Protein AF-A0A4Y2NKX2-F1 (afdb_monomer_lite)

Sequence (110 aa):
SDSVLQLIKNVSIKDVIYWVSESWDNVTQNCLIKTWKKLWPSLADSSKVEQAEENKSEILPLIKCIPGYEDAAEHTVTEWLSCDTDVNQLYTDEEVISLVQNKPQDDSDL

Organism: Araneus ventricosus (NCBI:txid182803)

Radius of gyration: 20.46 Å; chains: 1; bounding box: 46×36×48 Å

Foldseek 3Di:
DDDPVNVVVPDDPVNVVVVVVVVVVVDDPQNVQVVCCVLVVVRDPDPDDDDPPVCLVVVLVSQCVDPPRVVPDSVNSVVVVCVPVPPPPVDDPVRVVVVVVPDPDPPPPD

pLDDT: mean 77.74, std 13.65, range [41.75, 94.19]

Structure (mmCIF, N/CA/C/O backbone):
data_AF-A0A4Y2NKX2-F1
#
_entry.id   AF-A0A4Y2NKX2-F1
#
loop_
_atom_site.group_PDB
_atom_site.id
_atom_site.type_symbol
_atom_site.label_atom_id
_atom_site.label_alt_id
_atom_site.label_comp_id
_atom_site.label_asym_id
_atom_site.label_entity_id
_atom_site.label_seq_id
_atom_site.pdbx_PDB_ins_code
_atom_site.Cartn_x
_atom_site.Cartn_y
_atom_site.Cartn_z
_atom_site.occupancy
_atom_site.B_iso_or_equiv
_atom_site.auth_seq_id
_atom_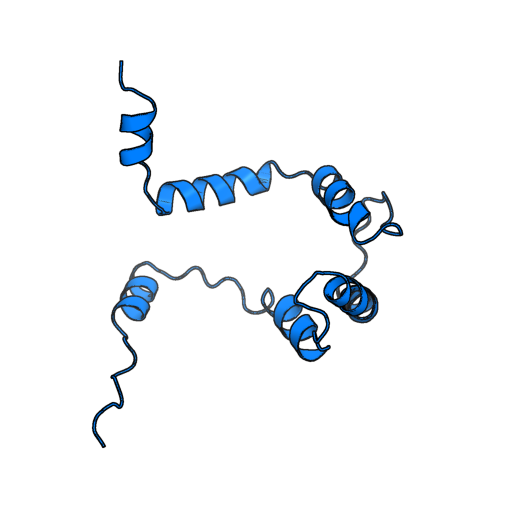site.auth_comp_id
_atom_site.auth_asym_id
_atom_site.auth_atom_id
_atom_site.pdbx_PDB_model_num
ATOM 1 N N . SER A 1 1 ? -25.747 18.790 -20.126 1.00 58.91 1 SER A N 1
ATOM 2 C CA . SER A 1 1 ? -24.377 18.428 -19.730 1.00 58.91 1 SER A CA 1
ATOM 3 C C . SER A 1 1 ? -24.453 17.931 -18.310 1.00 58.91 1 SER A C 1
ATOM 5 O O . SER A 1 1 ? -24.860 18.694 -17.440 1.00 58.91 1 SER A O 1
ATOM 7 N N . ASP A 1 2 ? -24.149 16.657 -18.087 1.00 65.56 2 ASP A N 1
ATOM 8 C CA . ASP A 1 2 ? -24.102 16.128 -16.728 1.00 65.56 2 ASP A CA 1
ATOM 9 C C . ASP A 1 2 ? -22.956 16.803 -15.978 1.00 65.56 2 ASP A C 1
ATOM 11 O O . ASP A 1 2 ? -21.833 16.916 -16.470 1.00 65.56 2 ASP A O 1
ATOM 15 N N . SER A 1 3 ? -23.273 17.347 -14.807 1.00 87.56 3 SER A N 1
ATOM 16 C CA . SER A 1 3 ? -22.281 17.970 -13.937 1.00 87.56 3 SER A CA 1
ATOM 17 C C . SER A 1 3 ? -21.376 16.889 -13.345 1.00 87.56 3 SER A C 1
ATOM 19 O O . SER A 1 3 ? -21.851 15.803 -13.010 1.00 87.56 3 SER A O 1
ATOM 21 N N . VAL A 1 4 ? -20.097 17.206 -13.120 1.00 82.19 4 VAL A N 1
ATOM 22 C CA . VAL A 1 4 ? -19.135 16.341 -12.402 1.00 82.19 4 VAL A CA 1
ATOM 23 C C . VAL A 1 4 ? -19.725 15.828 -11.081 1.00 82.19 4 VAL A C 1
ATOM 25 O O . VAL A 1 4 ? -19.512 14.681 -10.700 1.00 82.19 4 VAL A O 1
ATOM 28 N N . LEU A 1 5 ? -20.552 16.645 -10.418 1.00 84.19 5 LEU A N 1
ATOM 29 C CA . LEU A 1 5 ? -21.225 16.281 -9.172 1.00 84.19 5 LEU A CA 1
ATOM 30 C C . LEU A 1 5 ? -22.282 15.175 -9.345 1.00 84.19 5 LEU A C 1
ATOM 32 O O . LEU A 1 5 ? -22.514 14.405 -8.419 1.00 84.19 5 LEU A O 1
ATOM 36 N N . GLN A 1 6 ? -22.956 15.113 -10.496 1.00 84.31 6 GLN A N 1
ATOM 37 C CA . GLN A 1 6 ? -23.909 14.040 -10.793 1.00 84.31 6 GLN A CA 1
ATOM 38 C C . GLN A 1 6 ? -23.191 12.756 -11.201 1.00 84.31 6 GLN A C 1
ATOM 40 O O . GLN A 1 6 ? -23.622 11.680 -10.804 1.00 84.31 6 GLN A O 1
ATOM 45 N N . LEU A 1 7 ? -22.060 12.872 -11.901 1.00 82.75 7 LEU A N 1
ATOM 46 C CA . LEU A 1 7 ? -21.232 11.724 -12.257 1.00 82.75 7 LEU A CA 1
ATOM 47 C C . LEU A 1 7 ? -20.641 11.045 -11.012 1.00 82.75 7 LEU A C 1
ATOM 49 O O . LEU A 1 7 ? -20.765 9.836 -10.871 1.00 82.75 7 LEU A O 1
ATOM 53 N N . ILE A 1 8 ? -20.089 11.821 -10.069 1.00 85.25 8 ILE A N 1
ATOM 54 C CA . ILE A 1 8 ? -19.504 11.297 -8.819 1.00 85.25 8 ILE A CA 1
ATOM 55 C C . ILE A 1 8 ? -20.536 10.548 -7.968 1.00 85.25 8 ILE A C 1
ATOM 57 O O . ILE A 1 8 ? -20.197 9.558 -7.332 1.00 85.25 8 ILE A O 1
ATOM 61 N N . LYS A 1 9 ? -21.804 10.974 -7.972 1.00 88.62 9 LYS A N 1
ATOM 62 C CA . LYS A 1 9 ? -22.873 10.278 -7.235 1.00 88.62 9 LYS A CA 1
ATOM 63 C C . LYS A 1 9 ? -23.179 8.881 -7.776 1.00 88.62 9 LYS A C 1
ATOM 65 O O . LYS A 1 9 ? -23.740 8.077 -7.041 1.00 88.62 9 LYS A O 1
ATOM 70 N N . ASN A 1 10 ? -22.820 8.612 -9.028 1.00 90.25 10 ASN A N 1
ATOM 71 C CA . ASN A 1 10 ? -23.041 7.324 -9.676 1.00 90.25 10 ASN A CA 1
ATOM 72 C C . ASN A 1 10 ? -21.804 6.415 -9.610 1.00 90.25 10 ASN A C 1
ATOM 74 O O . ASN A 1 10 ? -21.884 5.273 -10.049 1.00 90.25 10 ASN A O 1
ATOM 78 N N . VAL A 1 11 ? -20.680 6.906 -9.075 1.00 92.38 11 VAL A N 1
ATOM 79 C CA . VAL A 1 11 ? -19.468 6.108 -8.867 1.00 92.38 11 VAL A CA 1
ATOM 80 C C . VAL A 1 11 ? -19.671 5.209 -7.654 1.00 92.38 11 VAL A C 1
ATOM 82 O O . VAL A 1 11 ? -19.947 5.682 -6.550 1.00 92.38 11 VAL A O 1
ATOM 85 N N . SER A 1 12 ? -19.518 3.906 -7.854 1.00 92.12 12 SER A N 1
ATOM 86 C CA . SER A 1 12 ? -19.577 2.915 -6.787 1.00 92.12 12 SER A CA 1
ATOM 87 C C . SER A 1 12 ? -18.194 2.641 -6.191 1.00 92.12 12 SER A C 1
ATOM 89 O O . SER A 1 12 ? -17.158 2.927 -6.792 1.00 92.12 12 SER A O 1
ATOM 91 N N . ILE A 1 13 ? -18.164 2.013 -5.012 1.00 88.62 13 ILE A N 1
ATOM 92 C CA . ILE A 1 13 ? -16.908 1.539 -4.411 1.00 88.62 13 ILE A CA 1
ATOM 93 C C . ILE A 1 13 ? -16.175 0.545 -5.325 1.00 88.62 13 ILE A C 1
ATOM 95 O O . ILE A 1 13 ? -14.949 0.556 -5.380 1.00 88.62 13 ILE A O 1
ATOM 99 N N . LYS A 1 14 ? -16.919 -0.264 -6.093 1.00 87.81 14 LYS A N 1
ATOM 100 C CA . LYS A 1 14 ? -16.363 -1.206 -7.070 1.00 87.81 14 LYS A CA 1
ATOM 101 C C . LYS A 1 14 ? -15.602 -0.472 -8.172 1.00 87.81 14 LYS A C 1
ATOM 103 O O . LYS A 1 14 ? -14.505 -0.895 -8.522 1.00 87.81 14 LYS A O 1
ATOM 108 N N . ASP A 1 15 ? -16.160 0.627 -8.675 1.00 92.19 15 ASP A N 1
ATOM 109 C CA . ASP A 1 15 ? -15.511 1.437 -9.709 1.00 92.19 15 ASP A CA 1
ATOM 110 C C . ASP A 1 15 ? -14.197 2.023 -9.185 1.00 92.19 15 ASP A C 1
ATOM 112 O O . ASP A 1 15 ? -13.171 1.937 -9.852 1.00 92.19 15 ASP A O 1
ATOM 116 N N . VAL A 1 16 ? -14.196 2.530 -7.947 1.00 92.56 16 VAL A N 1
ATOM 117 C CA . VAL A 1 16 ? -12.983 3.058 -7.304 1.00 92.56 16 VAL A CA 1
ATOM 118 C C . VAL A 1 16 ? -11.925 1.970 -7.119 1.00 92.56 16 VAL A C 1
ATOM 120 O O . VAL A 1 16 ? -10.766 2.201 -7.453 1.00 92.56 16 VAL A O 1
ATOM 123 N N . ILE A 1 17 ? -12.300 0.786 -6.622 1.00 88.56 17 ILE A N 1
ATOM 124 C CA . ILE A 1 17 ? -11.368 -0.340 -6.440 1.00 88.56 17 ILE A CA 1
ATOM 125 C C . ILE A 1 17 ? -10.753 -0.743 -7.784 1.00 88.56 17 ILE A C 1
ATOM 127 O O . ILE A 1 17 ? -9.536 -0.905 -7.875 1.00 88.56 17 ILE A O 1
ATOM 131 N N . TYR A 1 18 ? -11.571 -0.853 -8.835 1.00 87.81 18 TYR A N 1
ATOM 132 C CA . TYR A 1 18 ? -11.086 -1.211 -10.164 1.00 87.81 18 TYR A CA 1
ATOM 133 C C . TYR A 1 18 ? -10.147 -0.143 -10.731 1.00 87.81 18 TYR A C 1
ATOM 135 O O . TYR A 1 18 ? -9.080 -0.480 -11.228 1.00 87.81 18 TYR A O 1
ATOM 143 N N . TRP A 1 19 ? -10.481 1.143 -10.598 1.00 93.25 19 TRP A N 1
ATOM 144 C CA . TRP A 1 19 ? -9.601 2.227 -11.041 1.00 93.25 19 TRP A CA 1
ATOM 145 C C . TRP A 1 19 ? -8.284 2.272 -10.279 1.00 93.25 19 TRP A C 1
ATOM 147 O O . TRP A 1 19 ? -7.251 2.545 -10.882 1.00 93.25 19 TRP A O 1
ATOM 157 N N . VAL A 1 20 ? -8.290 2.011 -8.970 1.00 91.69 20 VAL A N 1
ATOM 158 C CA . VAL A 1 20 ? -7.054 1.920 -8.179 1.00 91.69 20 VAL A CA 1
ATOM 159 C C . VAL A 1 20 ? -6.204 0.748 -8.664 1.00 91.69 20 VAL A C 1
ATOM 161 O O . VAL A 1 20 ? -5.006 0.924 -8.877 1.00 91.69 20 VAL A O 1
ATOM 164 N N . SER A 1 21 ? -6.826 -0.410 -8.904 1.00 86.81 21 SER A N 1
ATOM 165 C CA . SER A 1 21 ? -6.152 -1.584 -9.463 1.00 86.81 21 SER A CA 1
ATOM 166 C C . SER A 1 21 ? -5.562 -1.298 -10.845 1.00 86.81 21 SER A C 1
ATOM 168 O O . SER A 1 21 ? -4.398 -1.582 -11.080 1.00 86.81 21 SER A O 1
ATOM 170 N N . GLU A 1 22 ? -6.327 -0.695 -11.752 1.00 90.00 22 GLU A N 1
ATOM 171 C CA . GLU A 1 22 ? -5.870 -0.329 -13.101 1.00 90.00 22 GLU A CA 1
ATOM 172 C C . GLU A 1 22 ? -4.783 0.757 -13.062 1.00 90.00 22 GLU A C 1
ATOM 174 O O . GLU A 1 22 ? -3.847 0.775 -13.862 1.00 90.00 22 GLU A O 1
ATOM 179 N N . SER A 1 23 ? -4.858 1.668 -12.092 1.00 91.88 23 SER A N 1
ATOM 180 C CA . SER A 1 23 ? -3.835 2.695 -11.893 1.00 91.88 23 SER A CA 1
ATOM 181 C C . SER A 1 23 ? -2.503 2.106 -11.433 1.00 91.88 23 SER A C 1
ATOM 183 O O . SER A 1 23 ? -1.467 2.712 -11.709 1.00 91.88 23 SER A O 1
ATOM 185 N N . TRP A 1 24 ? -2.505 0.945 -10.768 1.00 89.00 24 TRP A N 1
ATOM 186 C CA . TRP A 1 24 ? -1.285 0.272 -10.320 1.00 89.00 24 TRP A CA 1
ATOM 187 C C . TRP A 1 24 ? -0.351 -0.065 -11.487 1.00 89.00 24 TRP A C 1
ATOM 189 O O . TRP A 1 24 ? 0.849 0.178 -11.388 1.00 89.00 24 TRP A O 1
ATOM 199 N N . ASP A 1 25 ? -0.896 -0.490 -12.630 1.00 86.88 25 ASP A N 1
ATOM 200 C CA . ASP A 1 25 ? -0.111 -0.803 -13.833 1.00 86.88 25 ASP A CA 1
ATOM 201 C C . ASP A 1 25 ? 0.632 0.421 -14.401 1.00 86.88 25 ASP A C 1
ATOM 203 O O . ASP A 1 25 ? 1.648 0.294 -15.086 1.00 86.88 25 ASP A O 1
ATOM 207 N N . ASN A 1 26 ? 0.159 1.630 -14.085 1.00 89.06 26 ASN A N 1
ATOM 208 C CA . ASN A 1 26 ? 0.798 2.884 -14.481 1.00 89.06 26 ASN A CA 1
ATOM 209 C C . ASN A 1 26 ? 1.889 3.341 -13.491 1.00 89.06 26 ASN A C 1
ATOM 211 O O . ASN A 1 26 ? 2.622 4.300 -13.768 1.00 89.06 26 ASN A O 1
ATOM 215 N N . VAL A 1 27 ? 2.026 2.686 -12.331 1.00 88.81 27 VAL A N 1
ATOM 216 C CA . VAL A 1 27 ? 3.051 3.007 -11.332 1.00 88.81 27 VAL A CA 1
ATOM 217 C C . VAL A 1 27 ? 4.395 2.433 -11.770 1.00 88.81 27 VAL A C 1
ATOM 219 O O . VAL A 1 27 ? 4.653 1.235 -11.721 1.00 88.81 27 VAL A O 1
ATOM 222 N N . THR A 1 28 ? 5.311 3.316 -12.168 1.00 88.81 28 THR A N 1
ATOM 223 C CA . THR A 1 28 ? 6.671 2.900 -12.543 1.00 88.81 28 THR A CA 1
ATOM 224 C C . THR A 1 28 ? 7.550 2.637 -11.317 1.00 88.81 28 THR A C 1
ATOM 226 O O . THR A 1 28 ? 7.412 3.293 -10.281 1.00 88.81 28 THR A O 1
ATOM 229 N N . GLN A 1 29 ? 8.555 1.769 -11.462 1.00 84.12 29 GLN A N 1
ATOM 230 C CA . GLN A 1 29 ? 9.574 1.532 -10.429 1.00 84.12 29 GLN A CA 1
ATOM 231 C C . GLN A 1 29 ? 10.248 2.834 -9.957 1.00 84.12 29 GLN A C 1
ATOM 233 O O . GLN A 1 29 ? 10.495 3.025 -8.770 1.00 84.12 29 GLN A O 1
ATOM 238 N N . ASN A 1 30 ? 10.488 3.776 -10.872 1.00 85.81 30 ASN A N 1
ATOM 239 C CA . ASN A 1 30 ? 11.064 5.081 -10.548 1.00 85.81 30 ASN A CA 1
ATOM 240 C C . ASN A 1 30 ? 10.149 5.922 -9.638 1.00 85.81 30 ASN A C 1
ATOM 242 O O . ASN A 1 30 ? 10.642 6.643 -8.771 1.00 85.81 30 ASN A O 1
ATOM 246 N N . CYS A 1 31 ? 8.824 5.833 -9.808 1.00 86.94 31 CYS A N 1
ATOM 247 C CA . CYS A 1 31 ? 7.865 6.482 -8.911 1.00 86.94 31 CYS A CA 1
ATOM 248 C C . CYS A 1 31 ? 7.963 5.904 -7.493 1.00 86.94 31 CYS A C 1
ATOM 250 O O . CYS A 1 31 ? 8.009 6.667 -6.524 1.00 86.94 31 CYS A O 1
ATOM 252 N N . LEU A 1 32 ? 8.066 4.576 -7.377 1.00 85.94 32 LEU A N 1
ATOM 253 C CA . LEU A 1 32 ? 8.232 3.893 -6.094 1.00 85.94 32 LEU A CA 1
ATOM 254 C C . LEU A 1 32 ? 9.542 4.315 -5.419 1.00 85.94 32 LEU A C 1
ATOM 256 O O . LEU A 1 32 ? 9.502 4.847 -4.312 1.00 85.94 32 LEU A O 1
ATOM 260 N N . ILE A 1 33 ? 10.679 4.201 -6.114 1.00 84.69 33 ILE A N 1
ATOM 261 C CA . ILE A 1 33 ? 11.996 4.587 -5.580 1.00 84.69 33 ILE A CA 1
ATOM 262 C C . ILE A 1 33 ? 11.974 6.033 -5.068 1.00 84.69 33 ILE A C 1
ATOM 264 O O . ILE A 1 33 ? 12.372 6.300 -3.936 1.00 84.69 33 ILE A O 1
ATOM 268 N N . LYS A 1 34 ? 11.455 6.983 -5.857 1.00 85.81 34 LYS A N 1
ATOM 269 C CA . LYS A 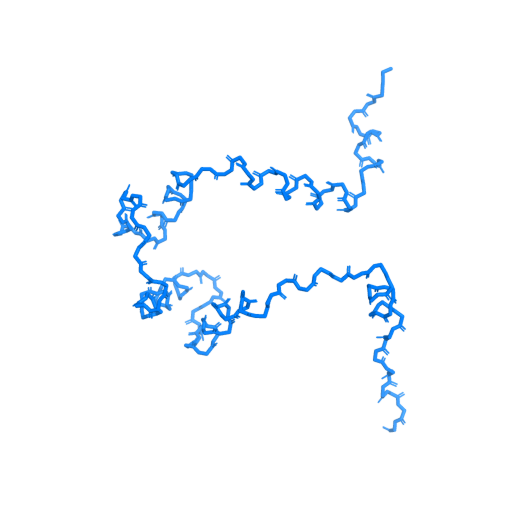1 34 ? 11.391 8.398 -5.453 1.00 85.81 34 LYS A CA 1
ATOM 270 C C . LYS A 1 34 ? 10.526 8.638 -4.221 1.00 85.81 34 LYS A C 1
ATOM 272 O O . LYS A 1 34 ? 10.878 9.481 -3.399 1.00 85.81 34 LYS A O 1
ATOM 277 N N . THR A 1 35 ? 9.412 7.924 -4.101 1.00 85.25 35 THR A N 1
ATOM 278 C CA . THR A 1 35 ? 8.499 8.060 -2.958 1.00 85.25 35 THR A CA 1
ATOM 279 C C . THR A 1 35 ? 9.146 7.511 -1.690 1.00 85.25 35 THR A C 1
ATOM 281 O O . THR A 1 35 ? 9.125 8.163 -0.645 1.00 85.25 35 THR A O 1
ATOM 284 N N . TRP A 1 36 ? 9.810 6.361 -1.804 1.00 84.44 36 TRP A N 1
ATOM 285 C CA . TRP A 1 36 ? 10.482 5.703 -0.690 1.00 84.44 36 TRP A CA 1
ATOM 286 C C . TRP A 1 36 ? 11.781 6.390 -0.264 1.00 84.44 36 TRP A C 1
ATOM 288 O O . TRP A 1 36 ? 12.094 6.362 0.920 1.00 84.44 36 TRP A O 1
ATOM 298 N N . LYS A 1 37 ? 12.483 7.109 -1.151 1.00 85.12 37 LYS A N 1
ATOM 299 C CA . LYS A 1 37 ? 13.722 7.844 -0.820 1.00 85.12 37 LYS A CA 1
ATOM 300 C C . LYS A 1 37 ? 13.606 8.801 0.369 1.00 85.12 37 LYS A C 1
ATOM 302 O O . LYS A 1 37 ? 14.598 9.048 1.048 1.00 85.12 37 LYS A O 1
ATOM 307 N N . LYS A 1 38 ? 12.418 9.360 0.627 1.00 82.31 38 LYS A N 1
ATOM 308 C CA . LYS A 1 38 ? 12.197 10.246 1.783 1.00 82.31 38 LYS A CA 1
ATOM 309 C C . LYS A 1 38 ? 12.278 9.492 3.116 1.00 82.31 38 LYS A C 1
ATOM 311 O O . LYS A 1 38 ? 12.712 10.073 4.104 1.00 82.31 38 LYS A O 1
ATOM 316 N N . LEU A 1 39 ? 11.848 8.234 3.129 1.00 79.25 39 LEU A N 1
ATOM 317 C CA . LEU A 1 39 ? 11.885 7.352 4.297 1.00 79.25 39 LEU A CA 1
ATOM 318 C C . LEU A 1 39 ? 13.181 6.533 4.339 1.00 79.25 39 LEU A C 1
ATOM 320 O O . LEU A 1 39 ? 13.710 6.282 5.413 1.00 79.25 39 LEU A O 1
ATOM 324 N N . TRP A 1 40 ? 13.724 6.185 3.171 1.00 80.94 40 TRP A N 1
ATOM 325 C CA . TRP A 1 40 ? 14.921 5.371 3.001 1.00 80.94 40 TRP A CA 1
ATOM 326 C C . TRP A 1 40 ? 15.935 6.060 2.065 1.00 80.94 40 TRP A C 1
ATOM 328 O O . TRP A 1 40 ? 16.020 5.736 0.879 1.00 80.94 40 TRP A O 1
ATOM 338 N N . PRO A 1 41 ? 16.744 7.013 2.568 1.00 79.94 41 PRO A N 1
ATOM 339 C CA . PRO A 1 41 ? 17.662 7.792 1.729 1.00 79.94 41 PRO A CA 1
ATOM 340 C C . PRO A 1 41 ? 18.788 6.978 1.077 1.00 79.94 41 PRO A C 1
ATOM 342 O O . PRO A 1 41 ? 19.296 7.376 0.031 1.00 79.94 41 PRO A O 1
ATOM 345 N N . SER A 1 42 ? 19.186 5.856 1.686 1.00 77.44 42 SER A N 1
ATOM 346 C CA . SER A 1 42 ? 20.195 4.930 1.151 1.00 77.44 42 SER A CA 1
ATOM 347 C C . SER A 1 42 ? 19.644 3.934 0.125 1.00 77.44 42 SER A C 1
ATOM 349 O O . SER A 1 42 ? 20.409 3.109 -0.373 1.00 77.44 42 SER A O 1
ATOM 351 N N . LEU A 1 43 ? 18.352 4.014 -0.218 1.00 77.56 43 LEU A N 1
ATOM 352 C CA . LEU A 1 43 ? 17.744 3.173 -1.242 1.00 77.56 43 LEU A CA 1
ATOM 353 C C . LEU A 1 43 ? 18.427 3.426 -2.593 1.00 77.56 43 LEU A C 1
ATOM 355 O O . LEU A 1 43 ? 18.403 4.543 -3.121 1.00 77.56 43 LEU A O 1
ATOM 359 N N . ALA A 1 44 ? 19.049 2.384 -3.142 1.00 74.75 44 ALA A N 1
ATOM 360 C CA . ALA A 1 44 ? 19.752 2.472 -4.412 1.00 74.75 44 ALA A CA 1
ATOM 361 C C . ALA A 1 44 ? 18.788 2.851 -5.548 1.00 74.75 44 ALA A C 1
ATOM 363 O O . ALA A 1 44 ? 17.676 2.341 -5.639 1.00 74.75 44 ALA A O 1
ATOM 364 N N . ASP A 1 45 ? 19.254 3.679 -6.484 1.00 72.56 45 ASP A N 1
ATOM 365 C CA . ASP A 1 45 ? 18.521 4.016 -7.718 1.00 72.56 45 ASP A CA 1
ATOM 366 C C . ASP A 1 45 ? 18.421 2.843 -8.715 1.00 72.56 45 ASP A C 1
ATOM 368 O O . ASP A 1 45 ? 17.933 2.997 -9.835 1.00 72.56 45 ASP A O 1
ATOM 372 N N . SER A 1 46 ? 18.938 1.674 -8.333 1.00 64.94 46 SER A N 1
ATOM 373 C CA . SER A 1 46 ? 19.142 0.524 -9.204 1.00 64.94 46 SER A CA 1
ATOM 374 C C . SER A 1 46 ? 17.870 -0.304 -9.377 1.00 64.94 46 SER A C 1
ATOM 376 O O . SER A 1 46 ? 17.134 -0.551 -8.426 1.00 64.94 46 SER A O 1
ATOM 378 N N . SER A 1 47 ? 17.656 -0.807 -10.595 1.00 57.88 47 SER A N 1
ATOM 379 C CA . SER A 1 47 ? 16.524 -1.665 -10.959 1.00 57.88 47 SER A CA 1
ATOM 380 C C . SER A 1 47 ? 16.670 -3.132 -10.531 1.00 57.88 47 SER A C 1
ATOM 382 O O . SER A 1 47 ? 15.811 -3.953 -10.855 1.00 57.88 47 SER A O 1
ATOM 384 N N . LYS A 1 48 ? 17.754 -3.495 -9.837 1.00 59.38 48 LYS A N 1
ATOM 385 C CA . LYS A 1 48 ? 18.038 -4.883 -9.463 1.00 59.38 48 LYS A CA 1
ATOM 386 C C . LYS A 1 48 ? 17.209 -5.307 -8.248 1.00 59.38 48 LYS A C 1
ATOM 388 O O . LYS A 1 48 ? 17.456 -4.859 -7.135 1.00 59.38 48 LYS A O 1
ATOM 393 N N . VAL A 1 49 ? 16.247 -6.193 -8.488 1.00 50.88 49 VAL A N 1
ATOM 394 C CA . VAL A 1 49 ? 15.505 -6.912 -7.448 1.00 50.88 49 VAL A CA 1
ATOM 395 C C . VAL A 1 49 ? 16.397 -8.052 -6.959 1.00 50.88 49 VAL A C 1
ATOM 397 O O . VAL A 1 49 ? 16.462 -9.106 -7.588 1.00 50.88 49 VAL A O 1
ATOM 400 N N . GLU A 1 50 ? 17.150 -7.813 -5.889 1.00 53.94 50 GLU A N 1
ATOM 401 C CA . GLU A 1 50 ? 17.814 -8.879 -5.133 1.00 53.94 50 GLU A CA 1
ATOM 402 C C . GLU A 1 50 ? 16.942 -9.250 -3.914 1.00 53.94 50 GLU A C 1
ATOM 404 O O . GLU A 1 50 ? 16.088 -8.476 -3.483 1.00 53.94 50 GLU A O 1
ATOM 409 N N . GLN A 1 51 ? 17.055 -10.510 -3.496 1.00 53.28 51 GLN A N 1
ATOM 410 C CA . GLN A 1 51 ? 16.022 -11.342 -2.864 1.00 53.28 51 GLN A CA 1
ATOM 411 C C . GLN A 1 51 ? 15.335 -10.737 -1.623 1.00 53.28 51 GLN A C 1
ATOM 413 O O . GLN A 1 51 ? 15.964 -10.136 -0.760 1.00 53.28 51 GLN A O 1
ATOM 418 N N . ALA A 1 52 ? 14.023 -10.982 -1.504 1.00 52.78 52 ALA A N 1
ATOM 419 C CA . ALA A 1 52 ? 13.148 -10.471 -0.441 1.00 52.78 52 ALA A CA 1
ATOM 420 C C . ALA A 1 52 ? 13.488 -10.969 0.981 1.00 52.78 52 ALA A C 1
ATOM 422 O O . ALA A 1 52 ? 13.029 -10.385 1.962 1.00 52.78 52 ALA A O 1
ATOM 423 N N . GLU A 1 53 ? 14.286 -12.030 1.113 1.00 52.66 53 GLU A N 1
ATOM 424 C CA . GLU A 1 53 ? 14.561 -12.678 2.400 1.00 52.66 53 GLU A CA 1
ATOM 425 C C . GLU A 1 53 ? 15.667 -12.001 3.226 1.00 52.66 53 GLU A C 1
ATOM 427 O O . GLU A 1 53 ? 15.633 -12.089 4.453 1.00 52.66 53 GLU A O 1
ATOM 432 N N . GLU A 1 54 ? 16.583 -11.249 2.601 1.00 54.06 54 GLU A N 1
ATOM 433 C CA . GLU A 1 54 ? 17.683 -10.558 3.303 1.00 54.06 54 GLU A CA 1
ATOM 434 C C . GLU A 1 54 ? 17.304 -9.173 3.863 1.00 54.06 54 GLU A C 1
ATOM 436 O O . GLU A 1 54 ? 18.008 -8.642 4.719 1.00 54.06 54 GLU A O 1
ATOM 441 N N . ASN A 1 55 ? 16.152 -8.611 3.480 1.00 66.31 55 ASN A N 1
ATOM 442 C CA . ASN A 1 55 ? 15.832 -7.201 3.756 1.00 66.31 55 ASN A CA 1
ATOM 443 C C . ASN A 1 55 ? 15.002 -6.969 5.038 1.00 66.31 55 ASN A C 1
ATOM 445 O O . ASN A 1 55 ? 14.716 -5.824 5.393 1.00 66.31 55 ASN A O 1
ATOM 449 N N . LYS A 1 56 ? 14.593 -8.022 5.767 1.00 68.62 56 LYS A N 1
ATOM 450 C CA . LYS A 1 56 ? 13.727 -7.899 6.967 1.00 68.62 56 LYS A CA 1
ATOM 451 C C . LYS A 1 56 ? 14.350 -7.038 8.071 1.00 68.62 56 LYS A C 1
ATOM 453 O O . LYS A 1 56 ? 13.656 -6.242 8.706 1.00 68.62 56 LYS A O 1
ATOM 458 N N . SER A 1 57 ? 15.658 -7.181 8.274 1.00 71.81 57 SER A N 1
ATOM 459 C CA . SER A 1 57 ? 16.436 -6.415 9.254 1.00 71.81 57 SER A CA 1
ATOM 460 C C . SER A 1 57 ? 16.544 -4.928 8.895 1.00 71.81 57 SER A C 1
ATOM 462 O O . SER A 1 57 ? 16.700 -4.098 9.790 1.00 71.81 57 SER A O 1
ATOM 464 N N . GLU A 1 58 ? 16.406 -4.580 7.613 1.00 78.25 58 GLU A N 1
ATOM 465 C CA . GLU A 1 58 ? 16.458 -3.202 7.113 1.00 78.25 58 GLU A CA 1
ATOM 466 C C . GLU A 1 58 ? 15.091 -2.505 7.178 1.00 78.25 58 GLU A C 1
ATOM 468 O O . GLU A 1 58 ? 15.020 -1.294 7.380 1.00 78.25 58 GLU A O 1
ATOM 473 N N . ILE A 1 59 ? 13.994 -3.265 7.079 1.00 84.31 59 ILE A N 1
ATOM 474 C CA . ILE A 1 59 ? 12.622 -2.734 7.038 1.00 84.31 59 ILE A CA 1
ATOM 475 C C . ILE A 1 59 ? 12.113 -2.298 8.419 1.00 84.31 59 ILE A C 1
ATOM 477 O O . ILE A 1 59 ? 11.486 -1.243 8.540 1.00 84.31 59 ILE A O 1
ATOM 481 N N . LEU A 1 60 ? 12.380 -3.073 9.477 1.00 87.69 60 LEU A N 1
ATOM 482 C CA . LEU A 1 60 ? 11.884 -2.760 10.825 1.00 87.69 60 LEU A CA 1
ATOM 483 C C . LEU A 1 60 ? 12.330 -1.365 11.325 1.00 87.69 60 LEU A C 1
ATOM 485 O O . LEU A 1 60 ? 11.476 -0.620 11.813 1.00 87.69 60 LEU A O 1
ATOM 489 N N . PRO A 1 61 ? 13.608 -0.955 11.184 1.00 88.31 61 PRO A N 1
ATOM 490 C CA . PRO A 1 61 ? 14.035 0.403 11.516 1.00 88.31 61 PRO A CA 1
ATOM 491 C C . PRO A 1 61 ? 13.268 1.495 10.761 1.00 88.31 61 PRO A C 1
ATOM 493 O O . PRO A 1 61 ? 12.959 2.528 11.346 1.00 88.31 61 PRO A O 1
ATOM 496 N N . LEU A 1 62 ? 12.932 1.267 9.487 1.00 86.94 62 LEU A N 1
ATOM 497 C CA . LEU A 1 62 ? 12.218 2.241 8.655 1.00 86.94 62 LEU A CA 1
ATOM 498 C C . LEU A 1 62 ? 10.765 2.410 9.097 1.00 86.94 62 LEU A C 1
ATOM 500 O O . LEU A 1 62 ? 10.273 3.535 9.160 1.00 86.94 62 LEU A O 1
ATOM 504 N N . ILE A 1 63 ? 10.091 1.310 9.445 1.00 88.44 63 ILE A N 1
ATOM 505 C CA . ILE A 1 63 ? 8.711 1.342 9.949 1.00 88.44 63 ILE A CA 1
ATOM 506 C C . ILE A 1 63 ? 8.636 2.152 11.244 1.00 88.44 63 ILE A C 1
ATOM 508 O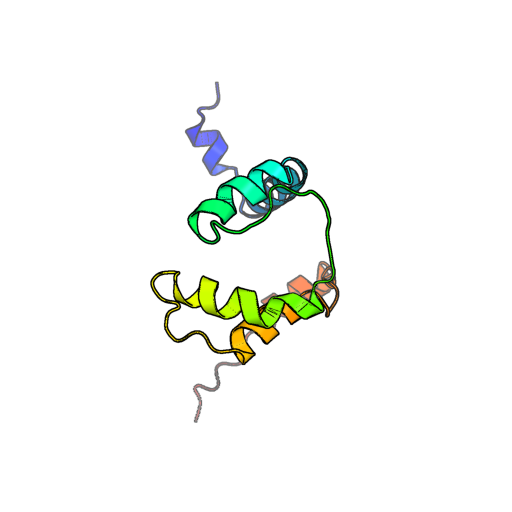 O . ILE A 1 63 ? 7.743 2.981 11.394 1.00 88.44 63 ILE A O 1
ATOM 512 N N . LYS A 1 64 ? 9.620 2.002 12.136 1.00 90.38 64 LYS A N 1
ATOM 513 C CA . LYS A 1 64 ? 9.686 2.775 13.385 1.00 90.38 64 LYS A CA 1
ATOM 514 C C . LYS A 1 64 ? 9.906 4.274 13.186 1.00 90.38 64 LYS A C 1
ATOM 516 O O . LYS A 1 64 ? 9.690 5.043 14.117 1.00 90.38 64 LYS A O 1
ATOM 521 N N . CYS A 1 65 ? 10.337 4.708 12.001 1.00 87.44 65 CYS A N 1
ATOM 522 C CA . CYS A 1 65 ? 10.417 6.128 11.656 1.00 87.44 65 CYS A CA 1
ATOM 523 C C . CYS A 1 65 ? 9.068 6.718 11.210 1.00 87.44 65 CYS A C 1
ATOM 525 O O . CYS A 1 65 ? 8.972 7.936 11.039 1.00 87.44 65 CYS A O 1
ATOM 527 N N . ILE A 1 66 ? 8.041 5.890 10.994 1.00 87.31 66 ILE A N 1
ATOM 528 C CA . ILE A 1 66 ? 6.696 6.337 10.629 1.00 87.31 66 ILE A CA 1
ATOM 529 C C . ILE A 1 66 ? 5.942 6.709 11.916 1.00 87.31 66 ILE A C 1
ATOM 531 O O . ILE A 1 66 ? 5.833 5.868 12.809 1.00 87.31 66 ILE A O 1
ATOM 535 N N . PRO A 1 67 ? 5.387 7.933 12.016 1.00 88.38 67 PRO A N 1
ATOM 536 C CA . PRO A 1 67 ? 4.608 8.334 13.183 1.00 88.38 67 PRO A CA 1
ATOM 537 C C . PRO A 1 67 ? 3.454 7.364 13.465 1.00 88.38 67 PRO A C 1
ATOM 539 O O . PRO A 1 67 ? 2.635 7.112 12.577 1.00 88.38 67 PRO A O 1
ATOM 542 N N . GLY A 1 68 ? 3.379 6.852 14.694 1.00 90.50 68 GLY A N 1
ATOM 543 C CA . GLY A 1 68 ? 2.368 5.879 15.124 1.00 90.50 68 GLY A CA 1
ATOM 544 C C . GLY A 1 68 ? 2.764 4.408 14.951 1.00 90.50 68 GLY A C 1
ATOM 545 O O . GLY A 1 68 ? 1.943 3.536 15.230 1.00 90.50 68 GLY A O 1
ATOM 546 N N . TYR A 1 69 ? 3.990 4.125 14.500 1.00 89.88 69 TYR A N 1
ATOM 547 C CA . TYR A 1 69 ? 4.540 2.772 14.343 1.00 89.88 69 TYR A CA 1
ATOM 548 C C . TYR A 1 69 ? 5.861 2.567 15.107 1.00 89.88 69 TYR A C 1
ATOM 550 O O . TYR A 1 69 ? 6.610 1.627 14.837 1.00 89.88 69 TYR A O 1
ATOM 558 N N . GLU A 1 70 ? 6.160 3.417 16.090 1.00 94.19 70 GLU A N 1
ATOM 559 C CA . GLU A 1 70 ? 7.400 3.385 16.878 1.00 94.19 70 GLU A CA 1
ATOM 560 C C . GLU A 1 70 ? 7.599 2.042 17.611 1.00 94.19 70 GLU A C 1
ATOM 562 O O . GLU A 1 70 ? 8.722 1.535 17.721 1.00 94.19 70 GLU A O 1
ATOM 567 N N . ASP A 1 71 ? 6.493 1.433 18.045 1.00 92.44 71 ASP A N 1
ATOM 568 C CA . ASP A 1 71 ? 6.456 0.166 18.780 1.00 92.44 71 ASP A CA 1
ATOM 569 C C . ASP A 1 71 ? 6.355 -1.071 17.869 1.00 92.44 71 ASP A C 1
ATOM 571 O O . ASP A 1 71 ? 6.180 -2.188 18.359 1.00 92.44 71 ASP A O 1
ATOM 575 N N . ALA A 1 72 ? 6.489 -0.905 16.545 1.00 90.56 72 ALA A N 1
ATOM 576 C CA . ALA A 1 72 ? 6.463 -2.024 15.608 1.00 90.56 72 ALA A CA 1
ATOM 577 C C . ALA A 1 72 ? 7.493 -3.098 16.000 1.00 90.56 72 ALA A C 1
ATOM 579 O O . ALA A 1 72 ? 8.639 -2.805 16.362 1.00 90.56 72 ALA A O 1
ATOM 580 N N . ALA A 1 73 ? 7.085 -4.361 15.920 1.00 90.75 73 ALA A N 1
ATOM 581 C CA . ALA A 1 73 ? 7.913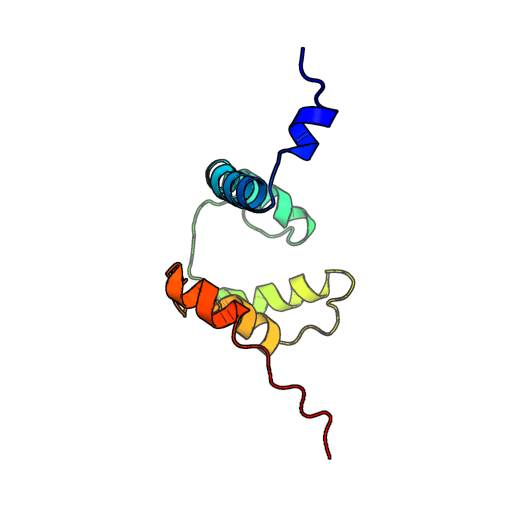 -5.499 16.283 1.00 90.75 73 ALA A CA 1
ATOM 582 C C . ALA A 1 73 ? 8.222 -6.364 15.059 1.00 90.75 73 ALA A C 1
ATOM 584 O O . ALA A 1 73 ? 7.558 -6.297 14.027 1.00 90.75 73 ALA A O 1
ATOM 585 N N . GLU A 1 74 ? 9.239 -7.212 15.182 1.00 87.69 74 GLU A N 1
ATOM 586 C CA . GLU A 1 74 ? 9.684 -8.093 14.097 1.00 87.69 74 GLU A CA 1
ATOM 587 C C . GLU A 1 74 ? 8.575 -9.035 13.604 1.00 87.69 74 GLU A C 1
ATOM 589 O O . GLU A 1 74 ? 8.460 -9.283 12.402 1.00 87.69 74 GLU A O 1
ATOM 594 N N . HIS A 1 75 ? 7.711 -9.508 14.510 1.00 87.06 75 HIS A N 1
ATOM 595 C CA . HIS A 1 75 ? 6.568 -10.342 14.137 1.00 87.06 75 HIS A CA 1
ATOM 596 C C . HIS A 1 75 ? 5.563 -9.580 13.259 1.00 87.06 75 HIS A C 1
ATOM 598 O O . HIS A 1 75 ? 5.047 -10.165 12.319 1.00 87.06 75 HIS A O 1
ATOM 604 N N . THR A 1 76 ? 5.353 -8.279 13.496 1.00 84.62 76 THR A N 1
ATOM 605 C CA . THR A 1 76 ? 4.471 -7.422 12.686 1.00 84.62 76 THR A CA 1
ATOM 606 C C . THR A 1 76 ? 4.992 -7.306 11.255 1.00 84.62 76 THR A C 1
ATOM 608 O O . THR A 1 76 ? 4.249 -7.475 10.295 1.00 84.62 76 THR A O 1
ATOM 611 N N . VAL A 1 77 ? 6.300 -7.077 11.101 1.00 85.31 77 VAL A N 1
ATOM 612 C CA . VAL A 1 77 ? 6.946 -7.004 9.779 1.00 85.31 77 VAL A CA 1
ATOM 613 C C . VAL A 1 77 ? 6.897 -8.358 9.079 1.00 85.31 77 VAL A C 1
ATOM 615 O O . VAL A 1 77 ? 6.666 -8.433 7.876 1.00 85.31 77 VAL A O 1
ATOM 618 N N . THR A 1 78 ? 7.093 -9.436 9.836 1.00 84.12 78 THR A N 1
ATOM 619 C CA . THR A 1 78 ? 7.023 -10.799 9.310 1.00 84.12 78 THR A CA 1
ATOM 620 C C . THR A 1 78 ? 5.621 -11.136 8.828 1.00 84.12 78 THR A C 1
ATOM 622 O O . THR A 1 78 ? 5.494 -11.679 7.738 1.00 84.12 78 THR A O 1
ATOM 625 N N . GLU A 1 79 ? 4.586 -10.788 9.589 1.00 83.31 79 GLU A N 1
ATOM 626 C CA . GLU A 1 79 ? 3.188 -10.970 9.200 1.00 83.31 79 GLU A CA 1
ATOM 627 C C . GLU A 1 79 ? 2.887 -10.235 7.889 1.00 83.31 79 GLU A C 1
ATOM 629 O O . GLU A 1 79 ? 2.451 -10.865 6.931 1.00 83.31 79 GLU A O 1
ATOM 634 N N . TRP A 1 80 ? 3.245 -8.951 7.788 1.00 84.25 80 TRP A N 1
ATOM 635 C CA . TRP A 1 80 ? 3.005 -8.149 6.581 1.00 84.25 80 TRP A CA 1
ATOM 636 C C . TRP A 1 80 ? 3.727 -8.680 5.343 1.00 84.25 80 TRP A C 1
ATOM 638 O O . TRP A 1 80 ? 3.148 -8.716 4.263 1.00 84.25 80 TRP A O 1
ATOM 648 N N . LEU A 1 81 ? 4.987 -9.104 5.485 1.00 78.25 81 LEU A N 1
ATOM 649 C CA . LEU A 1 81 ? 5.758 -9.667 4.373 1.00 78.25 81 LEU A CA 1
ATOM 650 C C . LEU A 1 81 ? 5.308 -11.083 3.995 1.00 78.25 81 LEU A C 1
ATOM 652 O O . LEU A 1 81 ? 5.584 -11.533 2.887 1.00 78.25 81 LEU A O 1
ATOM 656 N N . SER A 1 82 ? 4.641 -11.793 4.907 1.00 76.81 82 SER A N 1
ATOM 657 C CA . SER A 1 82 ? 4.121 -13.141 4.655 1.00 76.81 82 SER A CA 1
ATOM 658 C C . SER A 1 82 ? 2.719 -13.119 4.040 1.00 76.81 82 SER A C 1
ATOM 660 O O . SER A 1 82 ? 2.294 -14.143 3.506 1.00 76.81 82 SER A O 1
ATOM 662 N N . CYS A 1 83 ? 2.016 -11.977 4.051 1.00 65.06 83 CYS A N 1
ATOM 663 C CA . CYS A 1 83 ? 0.659 -11.851 3.509 1.00 65.06 83 CYS A CA 1
ATOM 664 C C . CYS A 1 83 ? 0.533 -12.226 2.021 1.00 65.06 83 CYS A C 1
ATOM 666 O O . CYS A 1 83 ? -0.544 -12.639 1.613 1.00 65.06 83 CYS A O 1
ATOM 668 N N . ASP A 1 84 ? 1.607 -12.147 1.229 1.00 62.22 84 ASP A N 1
ATOM 669 C CA . ASP A 1 84 ? 1.584 -12.514 -0.198 1.00 62.22 84 ASP A CA 1
ATOM 670 C C . ASP A 1 84 ? 1.809 -14.019 -0.463 1.00 62.22 84 ASP A C 1
ATOM 672 O O . ASP A 1 84 ? 1.747 -14.463 -1.612 1.00 62.22 84 ASP A O 1
ATOM 676 N N . THR A 1 85 ? 2.114 -14.816 0.572 1.00 57.69 85 THR A N 1
ATOM 677 C CA . THR A 1 85 ? 2.439 -16.249 0.405 1.00 57.69 85 THR A CA 1
ATOM 678 C C . THR A 1 85 ? 1.218 -17.161 0.407 1.00 57.69 85 THR A C 1
ATOM 680 O O . THR A 1 85 ? 1.225 -18.174 -0.297 1.00 57.69 85 THR A O 1
ATOM 683 N N . ASP A 1 86 ? 0.147 -16.772 1.098 1.00 54.84 86 ASP A N 1
ATOM 684 C CA . ASP A 1 86 ? -1.182 -17.289 0.798 1.00 54.84 86 ASP A CA 1
ATOM 685 C C . ASP A 1 86 ? -1.675 -16.508 -0.410 1.00 54.84 86 ASP A C 1
ATOM 687 O O . ASP A 1 86 ? -2.140 -15.376 -0.305 1.00 54.84 86 ASP A O 1
ATOM 691 N N . VAL A 1 87 ? -1.468 -17.108 -1.584 1.00 51.06 87 VAL A N 1
ATOM 692 C CA . VAL A 1 87 ? -2.072 -16.737 -2.865 1.00 51.06 87 VAL A CA 1
ATOM 693 C C . VAL A 1 87 ? -3.368 -15.986 -2.606 1.00 51.06 87 VAL A C 1
ATOM 695 O O . VAL A 1 87 ? -4.255 -16.559 -1.979 1.00 51.06 87 VAL A O 1
ATOM 698 N N . ASN A 1 88 ? -3.456 -14.742 -3.090 1.00 55.31 88 ASN A N 1
ATOM 699 C CA . ASN A 1 88 ? -4.693 -13.990 -3.282 1.00 55.31 88 ASN A CA 1
ATOM 700 C C . ASN A 1 88 ? -5.748 -14.927 -3.879 1.00 55.31 88 ASN A C 1
ATOM 702 O O . ASN A 1 88 ? -5.878 -15.029 -5.102 1.00 55.31 88 ASN A O 1
ATOM 706 N N . GLN A 1 89 ? -6.436 -15.683 -3.029 1.00 57.19 89 GLN A N 1
ATOM 707 C CA . GLN A 1 89 ? -7.430 -16.637 -3.450 1.00 57.19 89 GLN A CA 1
ATOM 708 C C . GLN A 1 89 ? -8.552 -15.727 -3.902 1.00 57.19 89 GLN A C 1
ATOM 710 O O . GLN A 1 89 ? -9.187 -15.058 -3.089 1.00 57.19 89 GLN A O 1
ATOM 715 N N . LEU A 1 90 ? -8.655 -15.553 -5.220 1.00 65.62 90 LEU A N 1
ATOM 716 C CA . LEU A 1 90 ? -9.704 -14.755 -5.821 1.00 65.62 90 LEU A CA 1
ATOM 717 C C . LEU A 1 90 ? -11.003 -15.401 -5.374 1.00 65.62 90 LEU A C 1
ATOM 719 O O . LEU A 1 90 ? -11.376 -16.452 -5.894 1.00 65.62 90 LEU A O 1
ATOM 723 N N . TYR A 1 91 ? -11.625 -14.804 -4.362 1.00 73.00 91 TYR A N 1
ATOM 724 C CA . TYR A 1 91 ? -12.889 -15.282 -3.854 1.00 73.00 91 TYR A CA 1
ATOM 725 C C . TYR A 1 91 ? -13.875 -15.280 -5.014 1.00 73.00 91 TYR A C 1
ATOM 727 O O . TYR A 1 91 ? -14.044 -14.277 -5.714 1.00 73.00 91 TYR A O 1
ATOM 735 N N . THR A 1 92 ? -14.502 -16.425 -5.224 1.00 83.88 92 THR A N 1
ATOM 736 C CA . THR A 1 92 ? -15.667 -16.531 -6.092 1.00 83.88 92 THR A CA 1
ATOM 737 C C . THR A 1 92 ? -16.801 -15.680 -5.524 1.00 83.88 92 THR A C 1
ATOM 739 O O . THR A 1 92 ? -16.840 -15.393 -4.321 1.00 83.88 92 THR A O 1
ATOM 742 N N . ASP A 1 93 ? -17.742 -15.269 -6.376 1.00 84.25 93 ASP A N 1
ATOM 743 C CA . ASP A 1 93 ? -18.907 -14.496 -5.933 1.00 84.25 93 ASP A CA 1
ATOM 744 C C . ASP A 1 93 ? -19.648 -15.236 -4.799 1.00 84.25 93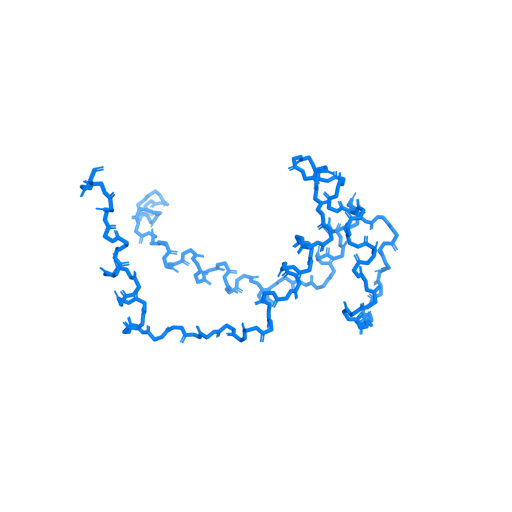 ASP A C 1
ATOM 746 O O . ASP A 1 93 ? -20.094 -14.616 -3.833 1.00 84.25 93 ASP A O 1
ATOM 750 N N . GLU A 1 94 ? -19.705 -16.570 -4.857 1.00 86.81 94 GLU A N 1
ATOM 751 C CA . GLU A 1 94 ? -20.294 -17.431 -3.831 1.00 86.81 94 GLU A CA 1
ATOM 752 C C . GLU A 1 94 ? -19.555 -17.359 -2.483 1.00 86.81 94 GLU A C 1
ATOM 754 O O . GLU A 1 94 ? -20.197 -17.289 -1.431 1.00 86.81 94 GLU A O 1
ATOM 759 N N . GLU A 1 95 ? -18.221 -17.341 -2.491 1.00 82.06 95 GLU A N 1
ATOM 760 C CA . GLU A 1 95 ? -17.407 -17.225 -1.274 1.00 82.06 95 GLU A CA 1
ATOM 761 C C . GLU A 1 95 ? -17.516 -15.829 -0.654 1.00 82.06 95 GLU A C 1
ATOM 763 O O . GLU A 1 95 ? -17.676 -15.707 0.563 1.00 82.06 95 GLU A O 1
ATOM 768 N N . VAL A 1 96 ? -17.528 -14.773 -1.477 1.00 81.88 96 VAL A N 1
ATOM 769 C CA . VAL A 1 96 ? -17.758 -13.396 -1.009 1.00 81.88 96 VAL A CA 1
ATOM 770 C C . VAL A 1 96 ? -19.134 -13.273 -0.352 1.00 81.88 96 VAL A C 1
ATOM 772 O O . VAL A 1 96 ? -19.256 -12.712 0.740 1.00 81.88 96 VAL A O 1
ATOM 775 N N . ILE A 1 97 ? -20.177 -13.822 -0.983 1.00 85.31 97 ILE A N 1
ATOM 776 C CA . ILE A 1 97 ? -21.538 -13.818 -0.430 1.00 85.31 97 ILE A CA 1
ATOM 777 C C . ILE A 1 97 ? -21.580 -14.583 0.897 1.00 85.31 97 ILE A C 1
ATOM 779 O O . ILE A 1 97 ? -22.183 -14.097 1.857 1.00 85.31 97 ILE A O 1
ATOM 783 N N . SER A 1 98 ? -20.915 -15.739 0.981 1.00 84.25 98 SER A N 1
ATOM 784 C CA . SER A 1 98 ? -20.848 -16.538 2.207 1.00 84.25 98 SER A CA 1
ATOM 785 C C . SER A 1 98 ? -20.192 -15.770 3.359 1.00 84.25 98 SER A C 1
ATOM 787 O O . SER A 1 98 ? -20.744 -15.727 4.456 1.00 84.25 98 SER A O 1
ATOM 789 N N . LEU A 1 99 ? -19.072 -15.082 3.115 1.00 80.94 99 LEU A N 1
ATOM 790 C CA . LEU A 1 99 ? -18.376 -14.276 4.127 1.00 80.94 99 LEU A CA 1
ATOM 791 C C . LEU A 1 99 ? -19.228 -13.115 4.657 1.00 80.94 99 LEU A C 1
ATOM 793 O O . LEU A 1 99 ? -19.239 -12.854 5.856 1.00 80.94 99 LEU A O 1
ATOM 797 N N . VAL A 1 100 ? -19.973 -12.432 3.783 1.00 78.56 100 VAL A N 1
ATOM 798 C CA . VAL A 1 100 ? -20.855 -11.320 4.184 1.00 78.56 100 VAL A CA 1
ATOM 799 C C . VAL A 1 100 ? -22.067 -11.816 4.982 1.00 78.56 100 VAL A C 1
ATOM 801 O O . VAL A 1 100 ? -22.568 -11.109 5.859 1.00 78.56 100 VAL A O 1
ATOM 804 N N . GLN A 1 101 ? -22.556 -13.020 4.681 1.00 80.56 101 GLN A N 1
ATOM 805 C CA . GLN A 1 101 ? -23.708 -13.616 5.360 1.00 80.56 101 GLN A CA 1
ATOM 806 C C . GLN A 1 101 ? -23.340 -14.276 6.695 1.00 80.56 101 GLN A C 1
ATOM 808 O O . GLN A 1 101 ? -24.153 -14.262 7.621 1.00 80.56 101 GLN A O 1
ATOM 813 N N . ASN A 1 102 ? -22.116 -14.789 6.827 1.00 65.38 102 ASN A N 1
ATOM 814 C CA . ASN A 1 102 ? -21.580 -15.334 8.070 1.00 65.38 102 ASN A CA 1
ATOM 815 C C . ASN A 1 102 ? -21.151 -14.198 9.015 1.00 65.38 102 ASN A C 1
ATOM 817 O O . ASN A 1 102 ? -19.969 -13.921 9.202 1.00 65.38 102 ASN A O 1
ATOM 821 N N . LYS A 1 103 ? -22.121 -13.524 9.640 1.00 59.22 103 LYS A N 1
ATOM 822 C CA . LYS A 1 103 ? -21.840 -12.714 10.835 1.00 59.22 103 LYS A CA 1
ATOM 823 C C . LYS A 1 103 ? -21.319 -13.632 11.950 1.00 59.22 103 LYS A C 1
ATOM 825 O O . LYS A 1 103 ? -21.909 -14.699 12.131 1.00 59.22 103 LYS A O 1
ATOM 830 N N . PRO A 1 104 ? -20.306 -13.232 12.745 1.00 53.88 104 PRO A N 1
ATOM 831 C CA . PRO A 1 104 ? -20.124 -13.851 14.049 1.00 53.88 104 PRO A CA 1
ATOM 832 C C . PRO A 1 104 ? -21.445 -13.683 14.797 1.00 53.88 104 PRO A C 1
ATOM 834 O O . PRO A 1 104 ? -21.989 -12.577 14.882 1.00 53.88 104 PRO A O 1
ATOM 837 N N . GLN A 1 105 ? -22.009 -14.804 15.230 1.00 52.25 105 GLN A N 1
ATOM 838 C CA . GLN A 1 105 ? -23.147 -14.808 16.126 1.00 52.25 105 GLN A CA 1
ATOM 839 C C . GLN A 1 105 ? -22.719 -13.975 17.336 1.00 52.25 105 GLN A C 1
ATOM 841 O O . GLN A 1 105 ? -21.655 -14.209 17.903 1.00 52.25 105 GLN A O 1
ATOM 846 N N . ASP A 1 106 ? -23.469 -12.915 17.613 1.00 51.44 106 ASP A N 1
ATOM 847 C CA . ASP A 1 106 ? -23.258 -12.057 18.768 1.00 51.44 106 ASP A CA 1
ATOM 848 C C . ASP A 1 106 ? -23.371 -12.962 20.003 1.00 51.44 106 ASP A C 1
ATOM 850 O O . ASP A 1 106 ? -24.477 -13.318 20.403 1.00 51.44 106 ASP A O 1
ATOM 854 N N . ASP A 1 107 ? -22.238 -13.389 20.570 1.00 53.84 107 ASP A N 1
ATOM 855 C CA . ASP A 1 107 ? -22.156 -14.106 21.853 1.00 53.84 107 ASP A CA 1
ATOM 856 C C . ASP A 1 107 ? -22.476 -13.147 23.024 1.00 53.84 107 ASP A C 1
ATOM 858 O O . ASP A 1 107 ? -21.902 -13.224 24.109 1.00 53.84 107 ASP A O 1
ATOM 862 N N . SER A 1 108 ? -23.411 -12.219 22.814 1.00 57.81 108 SER A N 1
ATOM 863 C CA . SER A 1 108 ? -24.062 -11.429 23.852 1.00 57.81 108 SER A CA 1
ATOM 864 C C . SER A 1 108 ? -25.353 -12.129 24.266 1.00 57.81 108 SER A C 1
ATOM 866 O O . SER A 1 108 ? -26.435 -11.594 24.069 1.00 57.81 108 SER A O 1
ATOM 868 N N . ASP A 1 109 ? -25.230 -13.341 24.806 1.00 51.41 109 ASP A N 1
ATOM 869 C CA . ASP A 1 109 ? -26.252 -13.980 25.642 1.00 51.41 109 ASP A CA 1
ATOM 870 C C . ASP A 1 109 ? -25.589 -15.063 26.518 1.00 51.41 109 ASP A C 1
ATOM 872 O O . ASP A 1 109 ? -25.815 -16.266 26.358 1.00 51.41 109 ASP A O 1
ATOM 876 N N . LEU A 1 110 ? -24.754 -14.623 27.471 1.00 41.75 110 LEU A N 1
ATOM 877 C CA . LEU A 1 110 ? -24.664 -15.246 28.798 1.00 41.75 110 LEU A CA 1
ATOM 878 C C . LEU A 1 110 ? -24.243 -14.242 29.881 1.00 41.75 110 LEU A C 1
ATOM 880 O O . LEU A 1 110 ? -23.202 -13.573 29.702 1.00 41.75 110 LEU A O 1
#

Secondary structure (DSSP, 8-state):
---HHHHHHT--HHHHHHHHHHHHTT--HHHHHHHHTTT-TT--S------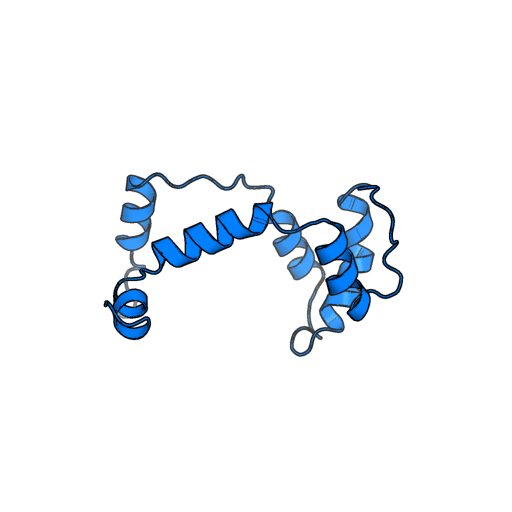TTS-HHHHHHHHTTSTT-TT--HHHHHHHHHTTTS------HHHHHHHHH-PPP-----